Protein AF-A0A366Y101-F1 (afdb_monomer)

Solvent-accessible surface area (backbone atoms only — not comparable to full-atom values): 4661 Å² total; per-residue (Å²): 131,81,76,54,70,69,55,40,38,72,74,49,42,66,56,31,41,33,74,76,67,61,34,70,50,87,82,47,53,78,65,57,48,53,54,52,52,51,47,54,61,46,29,78,78,31,69,66,55,38,50,51,51,50,53,44,58,76,75,37,92,48,56,71,61,36,52,54,53,56,58,47,53,56,60,60,77,77,110

Structure (mmCIF, N/CA/C/O backbone):
data_AF-A0A366Y101-F1
#
_entry.id   AF-A0A366Y101-F1
#
loop_
_atom_site.group_PDB
_atom_site.id
_atom_site.type_symbol
_atom_site.label_atom_id
_atom_site.label_alt_id
_atom_site.label_comp_id
_atom_site.label_asym_id
_atom_site.label_entity_id
_atom_site.label_seq_id
_atom_site.pdbx_PDB_ins_code
_atom_site.Cartn_x
_atom_site.Cartn_y
_atom_site.Cartn_z
_atom_site.occupancy
_atom_site.B_iso_or_equiv
_atom_site.auth_seq_id
_atom_site.auth_comp_id
_atom_site.auth_asym_id
_atom_site.auth_atom_id
_atom_site.pdbx_PDB_model_num
ATOM 1 N N . MET A 1 1 ? -16.217 -14.083 -8.731 1.00 41.56 1 MET A N 1
ATOM 2 C CA . MET A 1 1 ? -15.788 -13.633 -7.392 1.00 41.56 1 MET A CA 1
ATOM 3 C C . MET A 1 1 ? -14.425 -13.005 -7.601 1.00 41.56 1 MET A C 1
ATOM 5 O O . MET A 1 1 ? -13.611 -13.655 -8.243 1.00 41.56 1 MET A O 1
ATOM 9 N N . TYR A 1 2 ? -14.219 -11.738 -7.239 1.00 50.22 2 TYR A N 1
ATOM 10 C CA . TYR A 1 2 ? -12.870 -11.171 -7.329 1.00 50.22 2 TYR A CA 1
ATOM 11 C C . TYR A 1 2 ? -11.988 -11.904 -6.312 1.00 50.22 2 TYR A C 1
ATOM 13 O O . TYR A 1 2 ? -12.471 -12.125 -5.198 1.00 50.22 2 TYR A O 1
ATOM 21 N N . PRO A 1 3 ? -10.769 -12.325 -6.687 1.00 58.94 3 PRO A N 1
ATOM 22 C CA . PRO A 1 3 ? -9.848 -12.933 -5.737 1.00 58.94 3 PRO A CA 1
ATOM 23 C C . PRO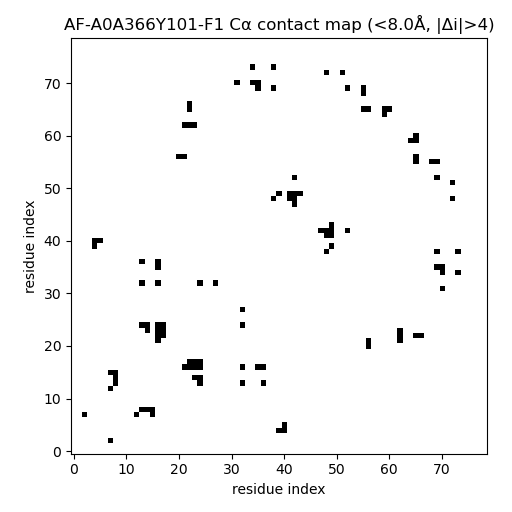 A 1 3 ? -9.651 -11.975 -4.558 1.00 58.94 3 PRO A C 1
ATOM 25 O O . PRO A 1 3 ? -9.489 -10.768 -4.762 1.00 58.94 3 PRO A O 1
ATOM 28 N N . GLY A 1 4 ? -9.724 -12.497 -3.331 1.00 73.50 4 GLY A N 1
ATOM 29 C CA . GLY A 1 4 ? -9.369 -11.721 -2.137 1.00 73.50 4 GLY A CA 1
ATOM 30 C C . GLY A 1 4 ? -7.911 -11.263 -2.223 1.00 73.50 4 GLY A C 1
ATOM 31 O O . GLY A 1 4 ? -7.120 -11.859 -2.963 1.00 73.50 4 GLY A O 1
ATOM 32 N N . TYR A 1 5 ? -7.515 -10.228 -1.476 1.00 81.94 5 TYR A N 1
ATOM 33 C CA . TYR A 1 5 ? -6.149 -9.700 -1.596 1.00 81.94 5 TYR A CA 1
ATOM 34 C C . TYR A 1 5 ? -5.089 -10.766 -1.270 1.00 81.94 5 TYR A C 1
ATOM 36 O O . TYR A 1 5 ? -4.037 -10.802 -1.908 1.00 81.94 5 TYR A O 1
ATOM 44 N N . GLY A 1 6 ? -5.401 -11.713 -0.377 1.00 81.12 6 GLY A N 1
ATOM 45 C CA . GLY A 1 6 ? -4.547 -12.872 -0.093 1.00 81.12 6 GLY A CA 1
ATOM 46 C C . GLY A 1 6 ? -4.260 -13.776 -1.305 1.00 81.12 6 GLY A C 1
ATOM 47 O O . GLY A 1 6 ? -3.137 -14.262 -1.454 1.00 81.12 6 GLY A O 1
ATOM 48 N N . GLU A 1 7 ? -5.222 -13.972 -2.213 1.00 84.12 7 GLU A N 1
ATOM 49 C CA . GLU A 1 7 ? -5.001 -14.739 -3.453 1.00 84.12 7 GLU A CA 1
ATOM 50 C C . GLU A 1 7 ? -4.119 -13.963 -4.443 1.00 84.12 7 GLU A C 1
ATOM 52 O O . GLU A 1 7 ? -3.274 -14.560 -5.118 1.00 84.12 7 GLU A O 1
ATOM 57 N N . MET A 1 8 ? -4.257 -12.631 -4.490 1.00 85.69 8 MET A N 1
ATOM 58 C CA . MET A 1 8 ? -3.392 -11.772 -5.305 1.00 85.69 8 MET A CA 1
ATOM 59 C C . MET A 1 8 ? -1.942 -11.815 -4.819 1.00 85.69 8 MET A C 1
ATOM 61 O O . MET A 1 8 ? -1.051 -12.054 -5.630 1.00 85.69 8 MET A O 1
ATOM 65 N N . PHE A 1 9 ? -1.694 -11.676 -3.513 1.00 88.75 9 PHE A N 1
ATOM 66 C CA . PHE A 1 9 ? -0.339 -11.790 -2.956 1.00 88.75 9 PHE A CA 1
ATOM 67 C C . PHE A 1 9 ? 0.253 -13.193 -3.126 1.00 88.75 9 PHE A C 1
ATOM 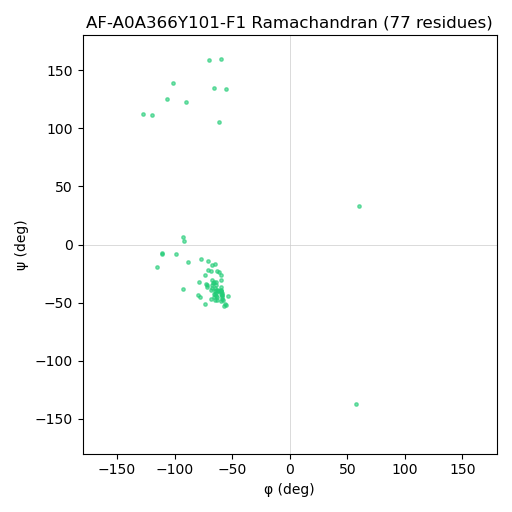69 O O . PHE A 1 9 ? 1.444 -13.322 -3.391 1.00 88.75 9 PHE A O 1
ATOM 76 N N . SER A 1 10 ? -0.565 -14.246 -3.040 1.00 87.38 10 SER A N 1
ATOM 77 C CA . SER A 1 10 ? -0.096 -15.620 -3.270 1.00 87.38 10 SER A CA 1
ATOM 78 C C . SER A 1 10 ? 0.317 -15.870 -4.725 1.00 87.38 10 SER A C 1
ATOM 80 O O . SER A 1 10 ? 1.207 -16.678 -4.976 1.00 87.38 10 SER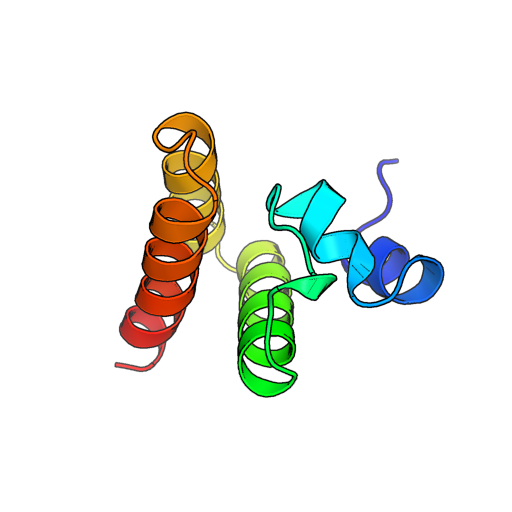 A O 1
ATOM 82 N N . SER A 1 11 ? -0.317 -15.181 -5.679 1.00 89.06 11 SER A N 1
ATOM 83 C CA . SER A 1 11 ? -0.078 -15.376 -7.115 1.00 89.06 11 SER A CA 1
ATOM 84 C C . SER A 1 11 ? 0.983 -14.430 -7.685 1.00 89.06 11 SER A C 1
ATOM 86 O O . SER A 1 11 ? 1.766 -14.834 -8.538 1.00 89.06 11 SER A O 1
ATOM 88 N N . LEU A 1 12 ? 0.996 -13.174 -7.230 1.00 89.44 12 LEU A N 1
ATOM 89 C CA . LEU A 1 12 ? 1.817 -12.085 -7.777 1.00 89.44 12 LEU A CA 1
ATOM 90 C C . LEU A 1 12 ? 2.926 -11.628 -6.817 1.00 89.44 12 LEU A C 1
ATOM 92 O O . LEU A 1 12 ? 3.768 -10.807 -7.175 1.00 89.44 12 LEU A O 1
ATOM 96 N N . GLY A 1 13 ? 2.933 -12.107 -5.572 1.00 90.94 13 GLY A N 1
ATOM 97 C CA . GLY A 1 13 ? 3.828 -11.578 -4.548 1.00 90.94 13 GLY A CA 1
ATOM 98 C C . GLY A 1 13 ? 3.618 -10.075 -4.355 1.00 90.94 13 GLY A C 1
ATOM 99 O O . GLY A 1 13 ? 2.488 -9.587 -4.334 1.00 90.94 13 GLY A O 1
ATOM 100 N N . TYR A 1 14 ? 4.710 -9.320 -4.235 1.00 92.38 14 TYR A N 1
ATOM 101 C CA . TYR A 1 14 ? 4.637 -7.873 -4.023 1.00 92.38 14 TYR A CA 1
ATOM 102 C C . TYR A 1 14 ? 4.161 -7.073 -5.240 1.00 92.38 14 TYR A C 1
ATOM 104 O O . TYR A 1 14 ? 3.745 -5.933 -5.049 1.00 92.38 14 TYR A O 1
ATOM 112 N N . GLU A 1 15 ? 4.131 -7.656 -6.442 1.00 92.94 15 GLU A N 1
ATOM 113 C CA . GLU A 1 15 ? 3.546 -7.007 -7.628 1.00 92.94 15 GLU A CA 1
ATOM 114 C C . GLU A 1 15 ? 2.031 -6.794 -7.473 1.00 92.94 15 GLU A C 1
ATOM 116 O O . GLU A 1 15 ? 1.429 -5.958 -8.143 1.00 92.94 15 GLU A O 1
ATOM 121 N N . ALA A 1 16 ? 1.389 -7.489 -6.527 1.00 92.88 16 ALA A N 1
ATOM 122 C CA . ALA A 1 16 ? 0.014 -7.190 -6.149 1.00 92.88 16 ALA A CA 1
ATOM 123 C C . ALA A 1 16 ? -0.152 -5.749 -5.620 1.00 92.88 16 ALA A C 1
ATOM 125 O O . ALA A 1 16 ? -1.236 -5.186 -5.751 1.00 92.88 16 ALA A O 1
ATOM 126 N N . LEU A 1 17 ? 0.893 -5.116 -5.066 1.00 93.06 17 LEU A N 1
ATOM 127 C CA . LEU A 1 17 ? 0.838 -3.714 -4.622 1.00 93.06 17 LEU A CA 1
ATOM 128 C C . LEU A 1 17 ? 0.671 -2.743 -5.800 1.00 93.06 17 LEU A C 1
ATOM 130 O O . LEU A 1 17 ? -0.028 -1.736 -5.668 1.00 93.06 17 LEU A O 1
ATOM 134 N N . ASP A 1 18 ? 1.235 -3.071 -6.960 1.00 92.94 18 ASP A N 1
ATOM 135 C CA . ASP A 1 18 ? 1.071 -2.315 -8.201 1.00 92.94 18 ASP A CA 1
ATOM 136 C C . ASP A 1 18 ? -0.386 -2.347 -8.663 1.00 92.94 18 ASP A C 1
ATOM 138 O O . ASP A 1 18 ? -0.936 -1.333 -9.087 1.00 92.94 18 ASP A O 1
ATOM 142 N N . VAL A 1 19 ? -1.048 -3.494 -8.516 1.00 90.75 19 VAL A N 1
ATOM 143 C CA . VAL A 1 19 ? -2.450 -3.670 -8.912 1.00 90.75 19 VAL A CA 1
ATOM 144 C C . VAL A 1 19 ? -3.406 -3.050 -7.891 1.00 90.75 19 VAL A C 1
ATOM 146 O O . VAL A 1 19 ? -4.352 -2.360 -8.265 1.00 90.75 19 VAL A O 1
ATOM 149 N N . ILE A 1 20 ? -3.171 -3.290 -6.599 1.00 91.06 20 ILE A N 1
ATOM 150 C CA . ILE A 1 20 ? -4.092 -2.916 -5.517 1.00 91.06 20 ILE A CA 1
ATOM 151 C C . ILE A 1 20 ? -3.952 -1.434 -5.162 1.00 91.06 20 ILE A C 1
ATOM 153 O O . ILE A 1 20 ? -4.953 -0.748 -4.964 1.00 91.06 20 ILE A O 1
ATOM 157 N N . LEU A 1 21 ? -2.717 -0.934 -5.072 1.00 91.44 21 LEU A N 1
ATOM 158 C CA . LEU A 1 21 ? -2.415 0.423 -4.609 1.00 91.44 21 LEU A CA 1
ATOM 159 C C . LEU A 1 21 ? -1.891 1.326 -5.735 1.00 91.44 21 LEU A C 1
ATOM 161 O O . LEU A 1 21 ? -1.710 2.529 -5.533 1.00 91.44 21 LEU A O 1
ATOM 165 N N . GLY A 1 22 ? -1.630 0.793 -6.932 1.00 89.94 22 GLY A N 1
ATOM 166 C CA . GLY A 1 22 ? -1.006 1.569 -8.006 1.00 89.94 22 GLY A CA 1
ATOM 167 C C . GLY A 1 22 ? 0.378 2.091 -7.618 1.00 89.94 22 GLY A C 1
ATOM 168 O O . GLY A 1 22 ? 0.729 3.213 -7.987 1.00 89.94 22 GLY A O 1
ATOM 169 N N . LEU A 1 23 ? 1.114 1.331 -6.802 1.00 90.81 23 LEU A N 1
ATOM 170 C CA . LEU A 1 23 ? 2.485 1.634 -6.408 1.00 90.81 23 LEU A CA 1
ATOM 171 C C . LEU A 1 23 ? 3.435 0.693 -7.131 1.00 90.81 23 LEU A C 1
ATOM 173 O O . LEU A 1 23 ? 3.310 -0.510 -6.981 1.00 90.81 23 LEU A O 1
ATOM 177 N N . ASP A 1 24 ? 4.410 1.247 -7.842 1.00 90.19 24 ASP A N 1
ATOM 178 C CA . ASP A 1 24 ? 5.515 0.468 -8.408 1.00 90.19 24 ASP A CA 1
ATOM 179 C C . ASP A 1 24 ? 6.320 -0.213 -7.286 1.00 90.19 24 ASP A C 1
ATOM 181 O O . ASP A 1 24 ? 7.084 0.445 -6.564 1.00 90.19 24 ASP A O 1
ATOM 185 N N . SER A 1 25 ? 6.139 -1.527 -7.129 1.00 88.88 25 SER A N 1
ATOM 186 C CA . SER A 1 25 ? 6.778 -2.307 -6.067 1.00 88.88 25 SER A CA 1
ATOM 187 C C . SER A 1 25 ? 8.294 -2.421 -6.216 1.00 88.88 25 SER A C 1
ATOM 189 O O . SER A 1 25 ? 8.980 -2.688 -5.225 1.00 88.88 25 SER A O 1
ATOM 191 N N . THR A 1 26 ? 8.855 -2.156 -7.400 1.00 90.81 26 THR A N 1
ATOM 192 C CA . THR A 1 26 ? 10.312 -2.159 -7.615 1.00 90.81 26 THR A CA 1
ATOM 193 C C . THR A 1 26 ? 11.001 -0.965 -6.951 1.00 90.81 26 THR A C 1
ATOM 195 O O . THR A 1 26 ? 12.186 -1.032 -6.622 1.00 90.81 26 THR A O 1
ATOM 198 N N . LEU A 1 27 ? 10.246 0.107 -6.685 1.00 90.50 27 LEU A N 1
ATOM 199 C CA . LEU A 1 27 ? 10.716 1.327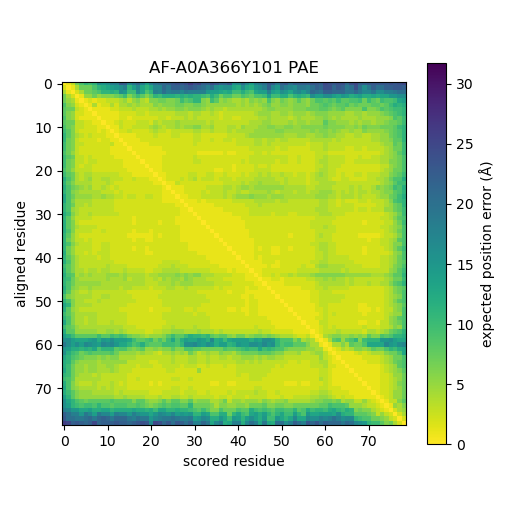 -6.022 1.00 90.50 27 LEU A CA 1
ATOM 200 C C . LEU A 1 27 ? 10.533 1.300 -4.496 1.00 90.50 27 LEU A C 1
ATOM 202 O O . LEU A 1 27 ? 10.816 2.297 -3.823 1.00 90.50 27 LEU A O 1
ATOM 206 N N . LEU A 1 28 ? 10.042 0.184 -3.952 1.00 92.38 28 LEU A N 1
ATOM 207 C CA . LEU A 1 28 ? 9.799 -0.007 -2.527 1.00 92.38 28 LEU A CA 1
ATOM 208 C C . LEU A 1 28 ? 10.913 -0.841 -1.893 1.00 92.38 28 LEU A C 1
ATOM 210 O O . LEU A 1 28 ? 11.348 -1.862 -2.429 1.00 92.38 28 LEU A O 1
ATOM 214 N N . SER A 1 29 ? 11.331 -0.446 -0.697 1.00 94.38 29 SER A N 1
ATOM 215 C CA . SER A 1 29 ? 12.148 -1.293 0.167 1.00 94.38 29 SER A CA 1
ATOM 216 C C . SER A 1 29 ? 11.339 -2.472 0.720 1.00 94.38 29 SER A C 1
ATOM 218 O O . SER A 1 29 ? 10.114 -2.426 0.825 1.00 94.38 29 SER A O 1
ATOM 220 N N . GLU A 1 30 ? 12.024 -3.5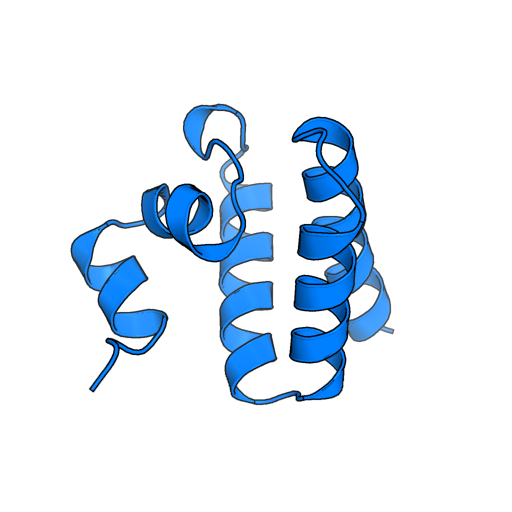33 1.150 1.00 92.75 30 GLU A N 1
ATOM 221 C CA . GLU A 1 30 ? 11.380 -4.708 1.760 1.00 92.75 30 GLU A CA 1
ATOM 222 C C . GLU A 1 30 ? 10.605 -4.395 3.049 1.00 92.75 30 GLU A C 1
ATOM 224 O O . GLU A 1 30 ? 9.716 -5.152 3.439 1.00 92.75 30 GLU A O 1
ATOM 229 N N . LEU A 1 31 ? 10.953 -3.312 3.749 1.00 92.88 31 LEU A N 1
ATOM 230 C CA . LEU A 1 31 ? 10.187 -2.855 4.905 1.00 92.88 31 LEU A CA 1
ATOM 231 C C . LEU A 1 31 ? 8.871 -2.211 4.452 1.00 92.88 31 LEU A C 1
ATOM 233 O O . LEU A 1 31 ? 7.811 -2.649 4.887 1.00 92.88 31 LEU A O 1
ATOM 237 N N . GLU A 1 32 ? 8.937 -1.258 3.517 1.00 93.69 32 GLU A N 1
ATOM 238 C CA . GLU A 1 32 ? 7.754 -0.569 2.979 1.00 93.69 32 GLU A CA 1
ATOM 239 C C . GLU A 1 32 ? 6.772 -1.556 2.340 1.00 93.69 32 GLU A C 1
ATOM 241 O O . GLU A 1 32 ? 5.568 -1.461 2.564 1.00 93.69 32 GLU A O 1
ATOM 246 N N . LYS A 1 33 ? 7.271 -2.548 1.589 1.00 94.06 33 LYS A N 1
ATOM 247 C CA . LYS A 1 33 ? 6.428 -3.609 1.022 1.00 94.06 33 LYS A CA 1
ATOM 248 C C . LYS A 1 33 ? 5.649 -4.334 2.113 1.00 94.06 33 LYS A C 1
ATOM 250 O O . LYS A 1 33 ? 4.433 -4.440 2.017 1.00 94.06 33 LYS A O 1
ATOM 255 N N . ARG A 1 34 ? 6.327 -4.791 3.170 1.00 92.69 34 ARG A N 1
ATOM 256 C CA . ARG A 1 34 ? 5.686 -5.509 4.284 1.00 92.69 34 ARG A CA 1
ATOM 257 C C . ARG A 1 34 ? 4.651 -4.656 5.011 1.00 92.69 34 ARG A C 1
ATOM 259 O O . ARG A 1 34 ? 3.584 -5.163 5.347 1.00 92.69 34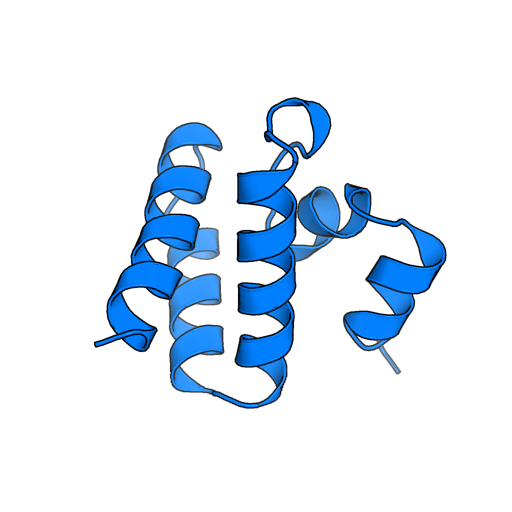 ARG A O 1
ATOM 266 N N . GLU A 1 35 ? 4.939 -3.376 5.225 1.00 93.38 35 GLU A N 1
ATOM 267 C CA . GLU A 1 35 ? 3.990 -2.443 5.841 1.00 93.38 35 GLU A CA 1
ATOM 268 C C . GLU A 1 35 ? 2.747 -2.233 4.971 1.00 93.38 35 GLU A C 1
ATOM 270 O O . GLU A 1 35 ? 1.629 -2.259 5.484 1.00 93.38 35 GLU A O 1
ATOM 275 N N . LEU A 1 36 ? 2.921 -2.102 3.655 1.00 94.00 36 LEU A N 1
ATOM 276 C CA . LEU A 1 36 ? 1.816 -1.926 2.713 1.00 94.00 36 LEU A CA 1
ATOM 277 C C . LEU A 1 36 ? 0.990 -3.203 2.524 1.00 94.00 36 LEU A C 1
ATOM 279 O O . LEU A 1 36 ? -0.230 -3.113 2.429 1.00 94.00 36 LEU A O 1
ATOM 283 N N . VAL A 1 37 ? 1.611 -4.388 2.529 1.00 93.06 37 VAL A N 1
ATOM 284 C CA . VAL A 1 37 ? 0.865 -5.660 2.554 1.00 93.06 37 VAL A CA 1
ATOM 285 C C . VAL A 1 37 ? -0.009 -5.722 3.802 1.00 93.06 37 VAL A C 1
ATOM 287 O O . VAL A 1 37 ? -1.211 -5.957 3.702 1.00 93.06 37 VAL A O 1
ATOM 290 N N . ARG A 1 38 ? 0.566 -5.418 4.971 1.00 91.56 38 ARG A N 1
ATOM 291 C CA . ARG A 1 38 ? -0.183 -5.397 6.229 1.00 91.56 38 ARG A CA 1
ATOM 292 C C . ARG A 1 38 ? -1.334 -4.387 6.198 1.00 91.56 38 ARG A C 1
ATOM 294 O O . ARG A 1 38 ? -2.412 -4.701 6.692 1.00 91.56 38 ARG A O 1
ATOM 301 N N . LEU A 1 39 ? -1.133 -3.208 5.606 1.00 92.75 39 LEU A N 1
ATOM 302 C CA . LEU A 1 39 ? -2.189 -2.207 5.416 1.00 92.75 39 LEU A CA 1
ATOM 303 C C . LEU A 1 39 ? -3.354 -2.759 4.586 1.00 92.75 39 LEU A C 1
ATOM 305 O O . LEU A 1 39 ? -4.518 -2.586 4.949 1.00 92.75 39 LEU A O 1
ATOM 309 N N . VAL A 1 40 ? -3.040 -3.445 3.485 1.00 92.44 40 VAL A N 1
ATOM 310 C CA . VAL A 1 40 ? -4.040 -4.065 2.608 1.00 92.44 40 VAL A CA 1
ATOM 311 C C . VAL A 1 40 ? -4.805 -5.163 3.350 1.00 92.44 40 VAL A C 1
ATOM 313 O O . VAL A 1 40 ? -6.034 -5.176 3.301 1.00 92.44 40 VAL A O 1
ATOM 316 N N . GLU A 1 41 ? -4.122 -6.023 4.106 1.00 89.94 41 GLU A N 1
ATOM 317 C CA . GLU A 1 41 ? -4.767 -7.050 4.938 1.00 89.94 41 GLU A CA 1
ATOM 318 C C . GLU A 1 41 ? -5.665 -6.442 6.031 1.00 89.94 41 GLU A C 1
ATOM 320 O O . GLU A 1 41 ? -6.764 -6.937 6.291 1.00 89.94 41 GLU A O 1
ATOM 325 N N . LEU A 1 42 ? -5.235 -5.342 6.661 1.00 89.69 42 LEU A N 1
ATOM 326 C CA . LEU A 1 42 ? -6.048 -4.601 7.631 1.00 89.69 42 LEU A CA 1
ATOM 327 C C . LEU A 1 42 ? -7.314 -4.035 6.988 1.00 89.69 42 LEU A C 1
ATOM 329 O O . LEU A 1 42 ? -8.388 -4.101 7.586 1.00 89.69 42 LEU A O 1
ATOM 333 N N . SER A 1 43 ? -7.213 -3.537 5.756 1.00 90.81 43 SER A N 1
ATOM 334 C CA . SER A 1 43 ? -8.355 -2.988 5.021 1.00 90.81 43 SER A CA 1
ATOM 335 C C . SER A 1 43 ? -9.452 -4.019 4.725 1.00 90.81 43 SER A C 1
ATOM 337 O O . SER A 1 43 ? -10.613 -3.647 4.555 1.00 90.81 43 SER A O 1
ATOM 339 N N . GLU A 1 44 ? -9.133 -5.321 4.714 1.00 88.88 44 GLU A N 1
ATOM 340 C CA . GLU A 1 44 ? -10.151 -6.374 4.573 1.00 88.88 44 GLU A CA 1
ATOM 341 C C . GLU A 1 44 ? -11.059 -6.475 5.807 1.00 88.88 44 GLU A C 1
ATOM 343 O O . GLU A 1 44 ? -12.185 -6.962 5.706 1.00 88.88 44 GLU A O 1
ATOM 348 N N . LYS A 1 45 ? -10.582 -6.008 6.968 1.00 87.62 45 LYS A N 1
ATOM 349 C CA . LYS A 1 45 ? -11.268 -6.125 8.265 1.00 87.62 45 LYS A CA 1
ATOM 350 C C . LYS A 1 45 ? -11.682 -4.776 8.857 1.00 87.62 45 LYS A C 1
ATOM 352 O O . LYS A 1 45 ? -12.562 -4.753 9.711 1.00 87.62 45 LYS A O 1
ATOM 357 N N . ASN A 1 46 ? -11.079 -3.672 8.412 1.00 89.50 46 ASN A N 1
ATOM 358 C CA . ASN A 1 46 ? -11.370 -2.318 8.875 1.00 89.50 46 ASN A CA 1
ATOM 359 C C . ASN A 1 46 ? -11.870 -1.437 7.711 1.00 89.50 46 ASN A C 1
ATOM 361 O O . ASN A 1 46 ? -11.123 -1.086 6.794 1.00 89.50 46 ASN A O 1
ATOM 365 N N . VAL A 1 47 ? -13.154 -1.062 7.768 1.00 90.19 47 VAL A N 1
ATOM 366 C CA . VAL A 1 47 ? -13.820 -0.225 6.753 1.00 90.19 47 VAL A CA 1
ATOM 367 C C . VAL A 1 47 ? -13.241 1.192 6.704 1.00 90.19 47 VAL A C 1
ATOM 369 O O . VAL A 1 47 ? -13.181 1.779 5.621 1.00 90.19 47 VAL A O 1
ATOM 372 N N . GLU A 1 48 ? -12.785 1.738 7.832 1.00 90.50 48 GLU A N 1
ATOM 373 C CA . GLU A 1 48 ? -12.179 3.074 7.892 1.00 90.50 48 GLU A CA 1
ATOM 374 C C . GLU A 1 48 ? -10.837 3.083 7.162 1.00 90.50 48 GLU A C 1
ATOM 376 O O . GLU A 1 48 ? -10.623 3.912 6.279 1.00 90.50 48 GLU A O 1
ATOM 381 N N . VAL A 1 49 ? -9.991 2.081 7.422 1.00 91.12 49 VAL A N 1
ATOM 382 C CA . VAL A 1 49 ? -8.720 1.885 6.704 1.00 91.12 49 VAL A CA 1
ATOM 383 C C . VAL A 1 49 ? -8.966 1.714 5.208 1.00 91.12 49 VAL A C 1
ATOM 385 O O . VAL A 1 49 ? -8.322 2.377 4.395 1.00 91.12 49 VAL A O 1
ATOM 388 N N . LYS A 1 50 ? -9.937 0.877 4.823 1.00 92.06 50 LYS A N 1
ATOM 389 C CA . LYS A 1 50 ? -10.303 0.680 3.414 1.00 92.06 50 LYS A CA 1
ATOM 390 C C . LYS A 1 50 ? -10.734 1.983 2.740 1.00 92.06 50 LYS A C 1
ATOM 392 O O . LYS A 1 50 ? -10.293 2.272 1.628 1.00 92.06 50 LYS 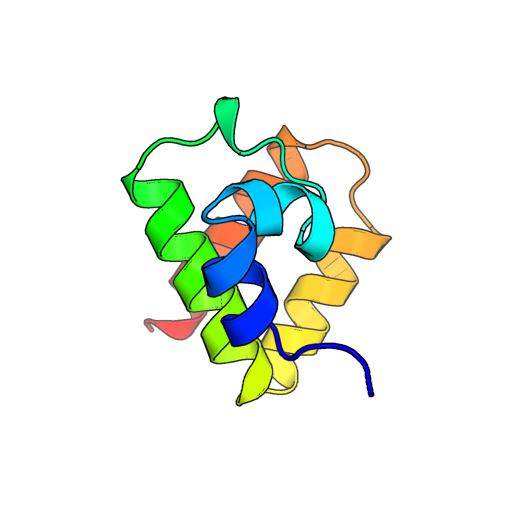A O 1
ATOM 397 N N . SER A 1 51 ? -11.548 2.783 3.424 1.00 92.38 51 SER A N 1
ATOM 398 C CA . SER A 1 51 ? -12.012 4.083 2.924 1.00 92.38 51 SER A CA 1
ATOM 399 C C . SER A 1 51 ? -10.868 5.099 2.831 1.00 92.38 51 SER A C 1
ATOM 401 O O . SER A 1 51 ? -10.798 5.866 1.868 1.00 92.38 51 SER A O 1
ATOM 403 N N . GLY A 1 52 ? -9.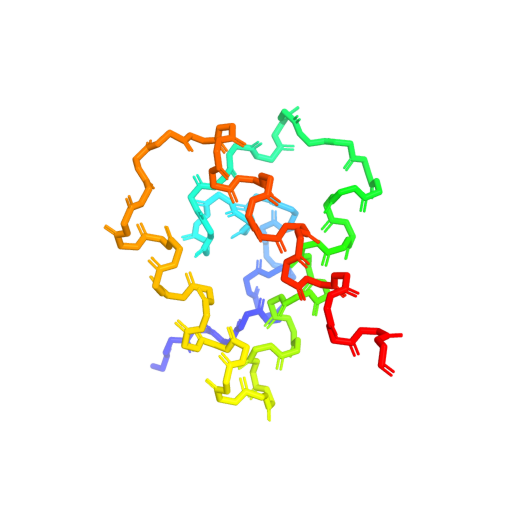935 5.072 3.788 1.00 92.88 52 GLY A N 1
ATOM 404 C CA . GLY A 1 52 ? -8.724 5.891 3.784 1.00 92.88 52 GLY A CA 1
ATOM 405 C C . GLY A 1 52 ? -7.812 5.568 2.602 1.00 92.88 52 GLY A C 1
ATOM 406 O O . GLY A 1 52 ? -7.416 6.475 1.869 1.00 92.88 52 GLY A O 1
ATOM 407 N N . ILE A 1 53 ? -7.552 4.280 2.350 1.00 93.19 53 ILE A N 1
ATOM 408 C CA . ILE A 1 53 ? -6.799 3.825 1.172 1.00 93.19 53 ILE A CA 1
ATOM 409 C C . ILE A 1 53 ? -7.482 4.320 -0.102 1.00 93.19 53 ILE A C 1
ATOM 411 O O . ILE A 1 53 ? -6.841 4.983 -0.913 1.00 93.19 53 ILE A O 1
ATOM 415 N N . GLN A 1 54 ? -8.782 4.058 -0.265 1.00 92.62 54 GLN A N 1
ATOM 416 C CA . GLN A 1 54 ? -9.513 4.447 -1.470 1.00 92.62 54 GLN A CA 1
ATOM 417 C C . GLN A 1 54 ? -9.463 5.965 -1.711 1.00 92.62 54 GLN A C 1
ATOM 419 O O . GLN A 1 54 ? -9.151 6.401 -2.818 1.00 92.62 54 GLN A O 1
ATOM 424 N N . SER A 1 55 ? -9.640 6.766 -0.658 1.00 92.62 55 SER A N 1
ATOM 425 C CA . SER A 1 55 ? -9.517 8.227 -0.733 1.00 92.62 55 SER A CA 1
ATOM 426 C C . SER A 1 55 ? -8.121 8.665 -1.186 1.00 92.62 55 SER A C 1
ATOM 428 O O . SER A 1 55 ? -7.990 9.598 -1.981 1.00 92.62 55 SER A O 1
ATOM 430 N N . ILE A 1 56 ? -7.060 7.997 -0.723 1.00 92.56 56 ILE A N 1
ATOM 431 C CA . ILE A 1 56 ? -5.689 8.287 -1.160 1.00 92.56 56 ILE A CA 1
ATOM 432 C C . ILE A 1 56 ? -5.512 7.944 -2.645 1.00 92.56 56 ILE A C 1
ATOM 434 O O . ILE A 1 56 ? -4.901 8.732 -3.372 1.00 92.56 56 ILE A O 1
ATOM 438 N N . LEU A 1 57 ? -6.046 6.805 -3.102 1.00 91.38 57 LEU A N 1
ATOM 439 C CA . LEU A 1 57 ? -5.940 6.363 -4.496 1.00 91.38 57 LEU A CA 1
ATOM 440 C C . LEU A 1 57 ? -6.677 7.297 -5.464 1.00 91.38 57 LEU A C 1
ATOM 442 O O . LEU A 1 57 ? -6.142 7.600 -6.531 1.00 91.38 57 LEU A O 1
ATOM 446 N N . GLU A 1 58 ? -7.857 7.783 -5.079 1.00 89.00 58 GLU A N 1
ATOM 447 C CA . GLU A 1 58 ? -8.691 8.674 -5.897 1.00 89.00 58 GLU A CA 1
ATOM 448 C C . GLU A 1 58 ? -8.121 10.099 -5.989 1.00 89.00 58 GLU A C 1
ATOM 450 O O . GLU A 1 58 ? -8.221 10.736 -7.037 1.00 89.00 58 GLU A O 1
ATOM 455 N N . ASN A 1 59 ? -7.474 10.594 -4.927 1.00 84.12 59 ASN A N 1
ATOM 456 C CA . ASN A 1 59 ? -7.022 11.989 -4.850 1.00 84.12 59 ASN A CA 1
ATOM 457 C C . ASN A 1 59 ? -5.539 12.207 -5.196 1.00 84.12 59 ASN A C 1
ATOM 459 O O . ASN A 1 59 ? -5.103 13.353 -5.309 1.00 84.12 59 ASN A O 1
ATOM 463 N N . ASN A 1 60 ? -4.744 11.145 -5.374 1.00 74.62 60 ASN A N 1
ATOM 464 C CA . ASN A 1 60 ? -3.302 11.271 -5.611 1.00 74.62 60 ASN A CA 1
ATOM 465 C C . ASN A 1 60 ? -2.856 10.505 -6.855 1.00 74.62 60 ASN A C 1
ATOM 467 O O . ASN A 1 60 ? -2.815 9.276 -6.855 1.00 74.62 60 ASN A O 1
ATOM 471 N N . SER A 1 61 ? -2.430 11.231 -7.892 1.00 71.00 61 SER A N 1
ATOM 472 C CA . SER A 1 61 ? -1.879 10.661 -9.132 1.00 71.00 61 SER A CA 1
ATOM 473 C C . SER A 1 61 ? -0.366 10.412 -9.086 1.00 71.00 61 SER A C 1
ATOM 475 O O . SER A 1 61 ? 0.167 9.683 -9.919 1.00 71.00 61 SER A O 1
ATOM 477 N N . ASN A 1 62 ? 0.346 10.992 -8.114 1.00 84.38 62 ASN A N 1
ATOM 478 C CA . ASN A 1 62 ? 1.791 10.825 -7.968 1.00 84.38 62 ASN A CA 1
ATOM 479 C C . ASN A 1 62 ? 2.122 9.629 -7.063 1.00 84.38 62 ASN A C 1
ATOM 481 O O . ASN A 1 62 ? 1.756 9.624 -5.887 1.00 84.38 62 ASN A O 1
ATOM 485 N N . ASN A 1 63 ? 2.888 8.669 -7.591 1.00 83.19 63 ASN A N 1
ATOM 486 C CA . ASN A 1 63 ? 3.356 7.481 -6.872 1.00 83.19 63 ASN A CA 1
ATOM 487 C C . ASN A 1 63 ? 4.079 7.837 -5.552 1.00 83.19 63 ASN A C 1
ATOM 489 O O . ASN A 1 63 ?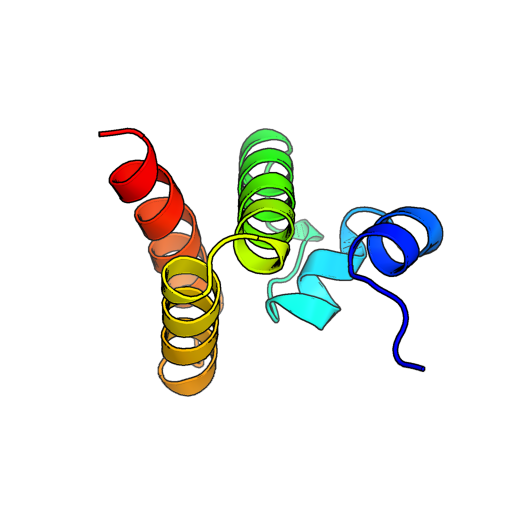 3.750 7.279 -4.508 1.00 83.19 63 ASN A O 1
ATOM 493 N N . LYS A 1 64 ? 4.975 8.839 -5.542 1.00 86.62 64 LYS A N 1
ATOM 494 C CA . LYS A 1 64 ? 5.700 9.236 -4.316 1.00 86.62 64 LYS A CA 1
ATOM 495 C C . LYS A 1 64 ? 4.765 9.752 -3.221 1.00 86.62 64 LYS A C 1
ATOM 497 O O . LYS A 1 64 ? 4.912 9.359 -2.066 1.00 86.62 64 LYS A O 1
ATOM 502 N N . THR A 1 65 ? 3.818 10.618 -3.581 1.00 88.38 65 THR A N 1
ATOM 503 C CA . THR A 1 65 ? 2.835 11.172 -2.635 1.00 88.38 65 THR A CA 1
ATOM 504 C C . THR A 1 65 ? 1.918 10.074 -2.117 1.00 88.38 65 THR A C 1
ATOM 506 O O . THR A 1 65 ? 1.719 9.948 -0.912 1.00 88.38 65 THR A O 1
ATOM 509 N N . ARG A 1 66 ? 1.428 9.223 -3.022 1.00 90.69 66 ARG A N 1
ATOM 510 C CA . ARG A 1 66 ? 0.570 8.088 -2.693 1.00 90.69 66 ARG A CA 1
ATOM 511 C C . ARG A 1 66 ? 1.254 7.134 -1.714 1.00 90.69 66 ARG A C 1
ATOM 513 O O . ARG A 1 66 ? 0.667 6.803 -0.689 1.00 90.69 66 ARG A O 1
ATOM 520 N N . LYS A 1 67 ? 2.514 6.768 -1.978 1.00 92.19 67 LYS A N 1
ATOM 521 C CA . LYS A 1 67 ? 3.331 5.943 -1.079 1.00 92.19 67 LYS A CA 1
ATOM 522 C C . LYS A 1 67 ? 3.410 6.555 0.318 1.00 92.19 67 LYS A C 1
ATOM 524 O O . LYS A 1 67 ? 3.121 5.878 1.298 1.00 92.19 67 LYS A O 1
ATOM 529 N N . ALA A 1 68 ? 3.785 7.832 0.406 1.00 91.25 68 ALA A N 1
ATOM 530 C CA . ALA A 1 68 ? 3.943 8.516 1.686 1.00 91.25 68 ALA A CA 1
ATOM 531 C C . ALA A 1 68 ? 2.635 8.542 2.494 1.00 91.25 68 ALA A C 1
ATOM 533 O O . ALA A 1 68 ? 2.656 8.277 3.692 1.00 91.25 68 ALA A O 1
ATOM 534 N N . MET A 1 69 ? 1.499 8.807 1.842 1.00 92.06 69 MET A N 1
ATOM 535 C CA . MET A 1 69 ? 0.195 8.832 2.511 1.00 92.06 69 MET A CA 1
ATOM 536 C C . MET A 1 69 ? -0.257 7.443 2.973 1.00 92.06 69 MET A C 1
ATOM 538 O O . MET A 1 69 ? -0.781 7.317 4.076 1.00 92.06 69 MET A O 1
ATOM 542 N N . LEU A 1 70 ? -0.022 6.398 2.174 1.00 93.12 70 LEU A N 1
ATOM 543 C CA . LEU A 1 70 ? -0.363 5.023 2.552 1.00 93.12 70 LEU A CA 1
ATOM 544 C C . LEU A 1 70 ? 0.464 4.545 3.757 1.00 93.12 70 LEU A C 1
ATOM 546 O O . LEU A 1 70 ? -0.088 3.974 4.692 1.00 93.12 70 LEU A O 1
ATOM 550 N N . LEU A 1 71 ? 1.766 4.839 3.786 1.00 91.81 71 LEU A N 1
ATOM 551 C CA . LEU A 1 71 ? 2.621 4.512 4.935 1.00 91.81 71 LEU A CA 1
ATOM 552 C C . LEU A 1 71 ? 2.257 5.334 6.186 1.00 91.81 71 LEU A C 1
ATOM 554 O O . LEU A 1 71 ? 2.302 4.824 7.306 1.00 91.81 71 LEU A O 1
ATOM 558 N N . ALA A 1 72 ? 1.848 6.594 6.012 1.00 90.69 72 ALA A N 1
ATOM 559 C CA . ALA A 1 72 ? 1.373 7.421 7.119 1.00 90.69 72 ALA A CA 1
ATOM 560 C C . ALA A 1 72 ? 0.075 6.876 7.739 1.00 90.69 72 ALA A C 1
ATOM 562 O O . ALA A 1 72 ? -0.057 6.893 8.960 1.00 90.69 72 ALA A O 1
ATOM 563 N N . LEU A 1 73 ? -0.838 6.333 6.925 1.00 88.81 73 LEU A N 1
ATOM 564 C CA . LEU A 1 73 ? -2.086 5.725 7.399 1.00 88.81 73 LEU A CA 1
ATOM 565 C C . LEU A 1 73 ? -1.819 4.554 8.365 1.00 88.81 73 LEU A C 1
ATOM 567 O O . LEU A 1 73 ? -2.454 4.456 9.409 1.00 88.81 73 LEU A O 1
ATOM 571 N N . MET A 1 74 ? -0.804 3.729 8.082 1.00 79.94 74 MET A N 1
ATOM 572 C CA . MET A 1 74 ? -0.358 2.659 8.992 1.00 79.94 74 MET A CA 1
ATOM 573 C C . MET A 1 74 ? 0.194 3.172 10.323 1.00 79.94 74 MET A C 1
ATOM 575 O O . MET A 1 74 ? 0.071 2.502 11.347 1.00 79.94 74 MET A O 1
ATOM 579 N N . SER A 1 75 ? 0.826 4.346 10.316 1.00 73.25 75 SER A N 1
ATOM 580 C CA . SER A 1 75 ? 1.402 4.935 11.527 1.00 73.25 75 SER A CA 1
ATOM 581 C C . SER A 1 75 ? 0.327 5.485 12.468 1.00 73.25 75 SER A C 1
ATOM 583 O O . SER A 1 75 ? 0.555 5.545 13.671 1.00 73.25 75 SER A O 1
ATOM 585 N N . GLN A 1 76 ? -0.839 5.863 11.934 1.00 65.75 76 GLN A N 1
ATOM 586 C CA . GLN A 1 76 ? -1.966 6.375 12.717 1.00 65.75 76 GLN A CA 1
ATOM 587 C C . GLN A 1 76 ? -2.769 5.261 13.404 1.00 65.75 76 GLN A C 1
ATOM 589 O O . GLN A 1 76 ? -3.241 5.474 14.511 1.00 65.75 76 GLN A O 1
ATOM 594 N N . GLU A 1 77 ? -2.860 4.070 12.804 1.00 60.12 77 GLU A N 1
ATOM 595 C CA . GLU A 1 77 ? -3.559 2.905 13.386 1.00 60.12 77 GLU A CA 1
ATOM 596 C C . GLU A 1 77 ? -2.758 2.186 14.497 1.00 60.12 77 GLU A C 1
ATOM 598 O O . GLU A 1 77 ? -3.293 1.330 15.196 1.00 60.12 77 GLU A O 1
ATOM 603 N N . ASN A 1 78 ? -1.463 2.488 14.649 1.00 54.47 78 ASN A N 1
ATOM 604 C CA . ASN A 1 78 ? -0.598 1.942 15.709 1.00 54.47 78 ASN A CA 1
ATOM 605 C C . ASN A 1 78 ? -0.534 2.843 16.968 1.00 54.47 78 ASN A C 1
ATOM 607 O O . ASN A 1 78 ? 0.274 2.568 17.861 1.00 54.47 78 ASN A O 1
ATOM 611 N N . MET A 1 79 ? -1.340 3.911 17.029 1.00 45.38 79 MET A N 1
ATOM 612 C CA . MET A 1 79 ? -1.553 4.757 18.216 1.00 45.38 79 MET A CA 1
ATOM 613 C C . MET A 1 79 ? -2.860 4.394 18.917 1.00 45.38 79 MET A C 1
ATOM 615 O O . MET A 1 79 ? -2.867 4.464 20.166 1.00 45.38 79 MET A O 1
#

pLDDT: mean 86.2, std 11.44, range [41.56, 94.38]

Mean predicted aligned error: 4.75 Å

Sequence (79 aa):
MYPGYGEMFSSLGYEALDVILGLDSTLLSELEKRELVRLVELSEKNVEVKSGIQSILENNSNNKTRKAMLLALMSQENM

Radius of gyration: 11.7 Å; Cα contacts (8 Å, |Δi|>4): 59; chains: 1; bounding box: 28×28×27 Å

Organism: NCBI:txid273032

Secondary structure (DSSP, 8-state):
-PPPHHHHHHHHGGGHHHHHH---GGGS-HHHHHHHHHHHHHHTT-HHHHHHHHHHHHH---HHHHHHHHHHHHHHTT-

Foldseek 3Di:
DPDQLVVVCVVPPLCSCCVPQVADSVPDDPVLSVLLSVLSVVVVVDVVSVVQSVVLSVPDPDNVSSSVSNSVSSVVVVD